Protein AF-A0A7S4T1R4-F1 (afdb_monomer_lite)

Sequence (106 aa):
ILAQAILAQGRRLCPQDSCPAMALAAVRSLARPSAGVTVARSFSSVPINKVARVWRFHVPGEAEAVKMDTIVKESKAELAQFAGYEKSVRTVCKAEWAYEVSHVFD

Structure (mmCIF, N/CA/C/O backbone):
data_AF-A0A7S4T1R4-F1
#
_entry.id   AF-A0A7S4T1R4-F1
#
loop_
_atom_site.group_PDB
_atom_site.id
_atom_site.type_symbol
_atom_site.label_atom_id
_atom_site.label_alt_id
_atom_site.label_comp_id
_atom_site.label_asym_id
_atom_site.label_entity_id
_atom_site.label_seq_id
_atom_site.pdbx_PDB_ins_code
_atom_site.Cartn_x
_atom_site.Cartn_y
_atom_site.Cartn_z
_atom_site.occupancy
_atom_site.B_iso_or_equiv
_atom_site.auth_seq_id
_atom_site.auth_comp_id
_atom_site.auth_asym_id
_atom_site.auth_atom_id
_atom_site.pdbx_PDB_model_num
ATOM 1 N N . ILE A 1 1 ? 13.619 38.401 25.585 1.00 34.44 1 ILE A N 1
ATOM 2 C CA . ILE A 1 1 ? 14.923 39.034 25.904 1.00 34.44 1 ILE A CA 1
ATOM 3 C C . ILE A 1 1 ? 15.154 38.828 27.396 1.00 34.44 1 ILE A C 1
ATOM 5 O O . ILE A 1 1 ? 14.305 39.329 28.108 1.00 34.44 1 ILE A O 1
ATOM 9 N N . LEU A 1 2 ? 16.210 38.083 27.788 1.00 37.72 2 LEU A N 1
ATOM 10 C CA . LEU A 1 2 ? 16.821 37.883 29.137 1.00 37.72 2 LEU A CA 1
ATOM 11 C C . LEU A 1 2 ? 15.881 37.633 30.357 1.00 37.72 2 LEU A C 1
ATOM 13 O O . LEU A 1 2 ? 14.802 38.190 30.442 1.00 37.72 2 LEU A O 1
ATOM 17 N N . ALA A 1 3 ? 16.195 36.822 31.375 1.00 42.25 3 ALA A N 1
ATOM 18 C CA . ALA A 1 3 ? 17.403 36.096 31.815 1.00 42.25 3 ALA A CA 1
ATOM 19 C C . ALA A 1 3 ? 16.964 34.709 32.389 1.00 42.25 3 ALA A C 1
ATOM 21 O O . ALA A 1 3 ? 15.793 34.540 32.712 1.00 42.25 3 ALA A O 1
ATOM 22 N N . GLN A 1 4 ? 17.739 33.610 32.367 1.00 46.12 4 GLN A N 1
ATOM 23 C CA . GLN A 1 4 ? 18.826 33.231 33.308 1.00 46.12 4 GLN A CA 1
ATOM 24 C C . GLN A 1 4 ? 18.550 33.574 34.791 1.00 46.12 4 GLN A C 1
ATOM 26 O O . GLN A 1 4 ? 18.116 34.680 35.075 1.00 46.12 4 GLN A O 1
ATOM 31 N N . ALA A 1 5 ? 18.857 32.754 35.805 1.00 44.72 5 ALA A N 1
ATOM 32 C CA . ALA A 1 5 ? 19.253 31.335 35.953 1.00 44.72 5 ALA A CA 1
ATOM 33 C C . ALA A 1 5 ? 19.072 30.982 37.473 1.00 44.72 5 ALA A C 1
ATOM 35 O O . ALA A 1 5 ? 18.600 31.841 38.210 1.00 44.72 5 ALA A O 1
ATOM 36 N N . ILE A 1 6 ? 19.282 29.766 38.012 1.00 44.69 6 ILE A N 1
ATOM 37 C CA . ILE A 1 6 ? 20.515 29.312 38.719 1.00 44.69 6 ILE A CA 1
ATOM 38 C C . ILE A 1 6 ? 20.145 28.128 39.655 1.00 44.69 6 ILE A C 1
ATOM 40 O O . ILE A 1 6 ? 19.178 28.263 40.388 1.00 44.69 6 ILE A O 1
ATOM 44 N N . LEU A 1 7 ? 20.958 27.048 39.648 1.00 42.56 7 LEU A N 1
ATOM 45 C CA . LEU A 1 7 ? 21.217 26.015 40.696 1.00 42.56 7 LEU A CA 1
ATOM 46 C C . LEU A 1 7 ? 20.018 25.285 41.381 1.00 42.56 7 LEU A C 1
ATOM 48 O O . LEU A 1 7 ? 18.965 25.847 41.621 1.00 42.56 7 LEU A O 1
ATOM 52 N N . ALA A 1 8 ? 20.081 24.005 41.772 1.00 42.31 8 ALA A N 1
ATOM 53 C CA . ALA A 1 8 ? 21.178 23.031 41.939 1.00 42.31 8 ALA A CA 1
ATOM 54 C C . ALA A 1 8 ? 20.647 21.590 41.611 1.00 42.31 8 ALA A C 1
ATOM 56 O O . ALA A 1 8 ? 19.613 21.482 40.965 1.00 42.31 8 ALA A O 1
ATOM 57 N N . GLN A 1 9 ? 21.215 20.419 41.960 1.00 42.97 9 GLN A N 1
ATOM 58 C CA . GLN A 1 9 ? 22.406 20.027 42.739 1.00 42.97 9 GLN A CA 1
ATOM 59 C C . GLN A 1 9 ? 22.921 18.630 42.259 1.00 42.97 9 GLN A C 1
ATOM 61 O O . GLN A 1 9 ? 23.426 18.509 41.147 1.00 42.97 9 GLN A O 1
ATOM 66 N N . GLY A 1 10 ? 22.761 17.559 43.055 1.00 37.09 10 GLY A N 1
ATOM 67 C CA . GLY A 1 10 ? 22.533 16.181 42.584 1.00 37.09 10 GLY A CA 1
ATOM 68 C C . GLY A 1 10 ? 23.728 15.262 42.294 1.00 37.09 10 GLY A C 1
ATOM 69 O O . GLY A 1 10 ? 23.514 14.069 42.079 1.00 37.09 10 GLY A O 1
ATOM 70 N N . ARG A 1 11 ? 24.981 15.736 42.306 1.00 39.78 11 ARG A N 1
ATOM 71 C CA . ARG A 1 11 ? 26.146 14.843 42.142 1.00 39.78 11 ARG A CA 1
ATOM 72 C C . ARG A 1 11 ? 26.477 14.120 43.450 1.00 39.78 11 ARG A C 1
ATOM 74 O O . ARG A 1 11 ? 26.995 14.737 44.375 1.00 39.78 11 ARG A O 1
ATOM 81 N N . ARG A 1 12 ? 26.270 12.798 43.497 1.00 40.44 12 ARG A N 1
ATOM 82 C CA . ARG A 1 12 ? 26.943 11.944 44.491 1.00 40.44 12 ARG A CA 1
ATOM 83 C C . ARG A 1 12 ? 28.420 11.837 44.112 1.00 40.44 12 ARG A C 1
ATOM 85 O O . ARG A 1 12 ? 28.743 11.387 43.016 1.00 40.44 12 ARG A O 1
ATOM 92 N N . LEU A 1 13 ? 29.295 12.261 45.015 1.00 44.03 13 LEU A N 1
ATOM 93 C CA . LEU A 1 13 ? 30.727 11.993 44.944 1.00 44.03 13 LEU A CA 1
ATOM 94 C C . LEU A 1 13 ? 30.970 10.589 45.510 1.00 44.03 13 LEU A C 1
ATOM 96 O O . LEU A 1 13 ? 30.584 10.321 46.646 1.00 44.03 13 LEU A O 1
ATOM 100 N N . CYS A 1 14 ? 31.607 9.707 44.742 1.00 42.75 14 CYS A N 1
ATOM 101 C CA . CYS A 1 14 ? 32.265 8.532 45.315 1.00 42.75 14 CYS A CA 1
ATOM 102 C C . CYS A 1 14 ? 33.688 8.927 45.757 1.00 42.75 14 CYS A C 1
ATOM 104 O O . CYS A 1 14 ? 34.291 9.780 45.096 1.00 42.75 14 CYS A O 1
ATOM 106 N N . PRO A 1 15 ? 34.229 8.354 46.850 1.00 44.66 15 PRO A N 1
ATOM 107 C CA . PRO A 1 15 ? 35.559 8.706 47.340 1.00 44.66 15 PRO A CA 1
ATOM 108 C C . PRO A 1 15 ? 36.651 8.337 46.333 1.00 44.66 15 PRO A C 1
ATOM 110 O O . PRO A 1 15 ? 36.544 7.332 45.628 1.00 44.66 15 PRO A O 1
ATOM 113 N N . GLN A 1 16 ? 37.712 9.141 46.282 1.00 52.88 16 GLN A N 1
ATOM 114 C CA . GLN A 1 16 ? 38.926 8.783 45.557 1.00 52.88 16 GLN A CA 1
ATOM 115 C C . GLN A 1 16 ? 39.807 7.910 46.446 1.00 52.88 16 GLN A C 1
ATOM 117 O O . GLN A 1 16 ? 40.456 8.434 47.345 1.00 52.88 16 GLN A O 1
ATOM 122 N N . ASP A 1 17 ? 39.892 6.620 46.129 1.00 41.62 17 ASP A N 1
ATOM 123 C CA . ASP A 1 17 ? 40.985 5.774 46.594 1.00 41.62 17 ASP A CA 1
ATOM 124 C C . ASP A 1 17 ? 41.704 5.109 45.415 1.00 41.62 17 ASP A C 1
ATOM 126 O O . ASP A 1 17 ? 41.110 4.452 44.562 1.00 41.62 17 ASP A O 1
ATOM 130 N N . SER A 1 18 ? 43.011 5.369 45.381 1.00 56.84 18 SER A N 1
ATOM 131 C CA . SER A 1 18 ? 44.091 4.689 44.654 1.00 56.84 18 SER A CA 1
ATOM 132 C C . SER A 1 18 ? 43.728 3.591 43.629 1.00 56.84 18 SER A C 1
ATOM 134 O O . SER A 1 18 ? 43.560 2.419 43.956 1.00 56.84 18 SER A O 1
ATOM 136 N N . CYS A 1 19 ? 43.784 3.925 42.331 1.00 44.75 19 CYS A N 1
ATOM 137 C CA . CYS A 1 19 ? 43.897 2.913 41.274 1.00 44.75 19 CYS A CA 1
ATOM 138 C C . CYS A 1 19 ? 44.678 3.445 40.048 1.00 44.75 19 CYS A C 1
ATOM 140 O O . CYS A 1 19 ? 44.214 4.390 39.400 1.00 44.75 19 CYS A O 1
ATOM 142 N N . PRO A 1 20 ? 45.845 2.875 39.676 1.00 54.22 20 PRO A N 1
ATOM 143 C CA . PRO A 1 20 ? 46.689 3.372 38.582 1.00 54.22 20 PRO A CA 1
ATOM 144 C C . PRO A 1 20 ? 46.189 2.933 37.187 1.00 54.22 20 PRO A C 1
ATOM 146 O O . PRO A 1 20 ? 46.948 2.452 36.350 1.00 54.22 20 PRO A O 1
ATOM 149 N N . ALA A 1 21 ? 44.896 3.114 36.905 1.00 52.44 21 ALA A N 1
ATOM 150 C CA . ALA A 1 21 ? 44.263 2.696 35.648 1.00 52.44 21 ALA A CA 1
ATOM 151 C C . ALA A 1 21 ? 44.515 3.654 34.458 1.00 52.44 21 ALA A C 1
ATOM 153 O O . ALA A 1 21 ? 44.268 3.303 33.304 1.00 52.44 21 ALA A O 1
ATOM 154 N N . MET A 1 22 ? 45.017 4.867 34.717 1.00 53.22 22 MET A N 1
ATOM 155 C CA . MET A 1 22 ? 45.126 5.945 33.718 1.00 53.22 22 MET A CA 1
ATOM 156 C C . MET A 1 22 ? 46.209 5.715 32.646 1.00 53.22 22 MET A C 1
ATOM 158 O O . MET A 1 22 ? 46.096 6.257 31.548 1.00 53.22 22 MET A O 1
ATOM 162 N N . ALA A 1 23 ? 47.228 4.887 32.907 1.00 51.69 23 ALA A N 1
ATOM 163 C CA . ALA A 1 23 ? 48.325 4.654 31.957 1.00 51.69 23 ALA A CA 1
ATOM 164 C C . ALA A 1 23 ? 47.905 3.833 30.716 1.00 51.69 23 ALA A C 1
ATOM 166 O O . ALA A 1 23 ? 48.422 4.046 29.620 1.00 51.69 23 ALA A O 1
ATOM 167 N N . LEU A 1 24 ? 46.929 2.927 30.856 1.00 53.41 24 LEU A N 1
ATOM 168 C CA . LEU A 1 24 ? 46.459 2.052 29.769 1.00 53.41 24 LEU A CA 1
ATOM 169 C C . LEU A 1 24 ? 45.410 2.704 28.850 1.00 53.41 24 LEU A C 1
ATOM 171 O O . LEU A 1 24 ? 45.153 2.201 27.754 1.00 53.41 24 LEU A O 1
ATOM 175 N N . ALA A 1 25 ? 44.833 3.842 29.249 1.00 52.66 25 ALA A N 1
ATOM 176 C CA . ALA A 1 25 ? 43.887 4.588 28.419 1.00 52.66 25 ALA A CA 1
ATOM 177 C C . ALA A 1 25 ? 44.566 5.269 27.213 1.00 52.66 25 ALA A C 1
ATOM 179 O O . ALA A 1 25 ? 43.973 5.346 26.135 1.00 52.66 25 ALA A O 1
ATOM 180 N N . ALA A 1 26 ? 45.822 5.707 27.363 1.00 52.06 26 ALA A N 1
ATOM 181 C CA . ALA A 1 26 ? 46.558 6.434 26.326 1.00 52.06 26 ALA A CA 1
ATOM 182 C C . ALA A 1 26 ? 46.847 5.585 25.071 1.00 52.06 26 ALA A C 1
ATOM 184 O O . ALA A 1 26 ? 46.767 6.086 23.950 1.00 52.06 26 ALA A O 1
ATOM 185 N N . VAL A 1 27 ? 47.114 4.284 25.237 1.00 53.25 27 VAL A N 1
ATOM 186 C CA . VAL A 1 27 ? 47.501 3.387 24.129 1.00 53.25 27 VAL A CA 1
ATOM 187 C C . VAL A 1 27 ? 46.336 3.122 23.164 1.00 53.25 27 VAL A C 1
ATOM 189 O O . VAL A 1 27 ? 46.542 3.004 21.958 1.00 53.25 27 VAL A O 1
ATOM 192 N N . ARG A 1 28 ? 45.087 3.112 23.656 1.00 54.00 28 ARG A N 1
ATOM 193 C CA . ARG A 1 28 ? 43.890 2.914 22.813 1.00 54.00 28 ARG A CA 1
ATOM 194 C C . ARG A 1 28 ? 43.603 4.088 21.868 1.00 54.00 28 ARG A C 1
ATOM 196 O O . ARG A 1 28 ? 42.913 3.897 20.872 1.00 54.00 28 ARG A O 1
ATOM 203 N N . SER A 1 29 ? 44.144 5.275 22.151 1.00 52.81 29 SER A N 1
ATOM 204 C CA . SER A 1 29 ? 43.988 6.468 21.306 1.00 52.81 29 SER A CA 1
ATOM 205 C C . SER A 1 29 ? 44.700 6.327 19.952 1.00 52.81 29 SER A C 1
ATOM 207 O O . SER A 1 29 ? 44.185 6.759 18.922 1.00 52.81 29 SER A O 1
ATOM 209 N N . LEU A 1 30 ? 45.859 5.658 19.939 1.00 55.03 30 LEU A N 1
ATOM 210 C CA . LEU A 1 30 ? 46.732 5.535 18.763 1.00 55.03 30 LEU A CA 1
ATOM 211 C C . LEU A 1 30 ? 46.256 4.489 17.741 1.00 55.03 30 LEU A C 1
ATOM 213 O O . LEU A 1 30 ? 46.728 4.479 16.610 1.00 55.03 30 LEU A O 1
ATOM 217 N N . ALA A 1 31 ? 45.301 3.634 18.118 1.00 53.59 31 ALA A N 1
ATOM 218 C CA . ALA A 1 31 ? 44.687 2.642 17.235 1.00 53.59 31 ALA A CA 1
ATOM 219 C C . ALA A 1 31 ? 43.400 3.147 16.554 1.00 53.59 31 ALA A C 1
ATOM 221 O O . ALA A 1 31 ? 42.676 2.361 15.941 1.00 53.59 31 ALA A O 1
ATOM 222 N N . ARG A 1 32 ? 43.082 4.447 16.650 1.00 57.38 32 ARG A N 1
ATOM 223 C CA . ARG A 1 32 ? 42.008 5.048 15.854 1.00 57.38 32 ARG A CA 1
ATOM 224 C C . ARG A 1 32 ? 42.558 5.305 14.444 1.00 57.38 32 ARG A C 1
ATOM 226 O O . ARG A 1 32 ? 43.398 6.195 14.316 1.00 57.38 32 ARG A O 1
ATOM 233 N N . PRO A 1 33 ? 42.131 4.563 13.399 1.00 58.75 33 PRO A N 1
ATOM 234 C CA . PRO A 1 33 ? 42.612 4.811 12.046 1.00 58.75 33 PRO A CA 1
ATOM 235 C C . PRO A 1 33 ? 42.345 6.270 11.678 1.00 58.75 33 PRO A C 1
ATOM 237 O O . PRO A 1 33 ? 41.254 6.801 11.911 1.00 58.75 33 PRO A O 1
ATOM 240 N N . SER A 1 34 ? 43.385 6.920 11.166 1.00 56.03 34 SER A N 1
ATOM 241 C CA . SER A 1 34 ? 43.382 8.333 10.818 1.00 56.03 34 SER A CA 1
ATOM 242 C C . SER A 1 34 ? 42.301 8.652 9.786 1.00 56.03 34 SER A C 1
ATOM 244 O O . SER A 1 34 ? 41.954 7.836 8.926 1.00 56.03 34 SER A O 1
ATOM 246 N N . ALA A 1 35 ? 41.773 9.876 9.860 1.00 59.91 35 ALA A N 1
ATOM 247 C CA . ALA A 1 35 ? 40.930 10.421 8.806 1.00 59.91 35 ALA A CA 1
ATOM 248 C C . ALA A 1 35 ? 41.698 10.353 7.474 1.00 59.91 35 ALA A C 1
ATOM 250 O O . ALA A 1 35 ? 42.763 10.954 7.345 1.00 59.91 35 ALA A O 1
ATOM 251 N N . GLY A 1 36 ? 41.187 9.579 6.514 1.00 59.19 36 GLY A N 1
ATOM 252 C CA . GLY A 1 36 ? 41.880 9.323 5.248 1.00 59.19 36 GLY A CA 1
ATOM 253 C C . GLY A 1 36 ? 41.428 8.054 4.528 1.00 59.19 36 GLY A C 1
ATOM 254 O O . GLY A 1 36 ? 41.417 8.030 3.302 1.00 59.19 36 GLY A O 1
ATOM 255 N N . VAL A 1 37 ? 40.964 7.024 5.249 1.00 58.38 37 VAL A N 1
ATOM 256 C CA . VAL A 1 37 ? 40.354 5.844 4.605 1.00 58.38 37 VAL A CA 1
ATOM 257 C C . VAL A 1 37 ? 38.896 6.135 4.240 1.00 58.38 37 VAL A C 1
ATOM 259 O O . VAL A 1 37 ? 37.954 5.626 4.849 1.00 58.38 37 VAL A O 1
ATOM 262 N N . THR A 1 38 ? 38.694 6.947 3.202 1.00 63.00 38 THR A N 1
ATOM 263 C CA . THR A 1 38 ? 37.454 6.904 2.423 1.00 63.00 38 THR A CA 1
ATOM 264 C C . THR A 1 38 ? 37.400 5.563 1.702 1.00 63.00 38 THR A C 1
ATOM 266 O O . THR A 1 38 ? 37.850 5.446 0.562 1.00 63.00 38 THR A O 1
ATOM 269 N N . VAL A 1 39 ? 36.854 4.541 2.369 1.00 64.56 39 VAL A N 1
ATOM 270 C CA . VAL A 1 39 ? 36.417 3.314 1.696 1.00 64.56 39 VAL A CA 1
ATOM 271 C C . VAL A 1 39 ? 35.359 3.738 0.685 1.00 64.56 39 VAL A C 1
ATOM 273 O O . VAL A 1 39 ? 34.207 3.995 1.047 1.00 64.56 39 VAL A O 1
ATOM 276 N N . ALA A 1 40 ? 35.768 3.870 -0.576 1.00 66.25 40 ALA A N 1
ATOM 277 C CA . ALA A 1 40 ? 34.857 4.106 -1.676 1.00 66.25 40 ALA A CA 1
ATOM 278 C C . ALA A 1 40 ? 33.878 2.932 -1.696 1.00 66.25 40 ALA A C 1
ATOM 280 O O . ALA A 1 40 ? 34.260 1.800 -1.995 1.00 66.25 40 ALA A O 1
ATOM 281 N N . ARG A 1 41 ? 32.623 3.187 -1.310 1.00 67.75 41 ARG A N 1
ATOM 282 C CA . ARG A 1 41 ? 31.575 2.174 -1.415 1.00 67.75 41 ARG A CA 1
ATOM 283 C C . ARG A 1 41 ? 31.458 1.839 -2.893 1.00 67.75 41 ARG A C 1
ATOM 285 O O . ARG A 1 41 ? 31.155 2.725 -3.690 1.00 67.75 41 ARG A O 1
ATOM 292 N N . SER A 1 42 ? 31.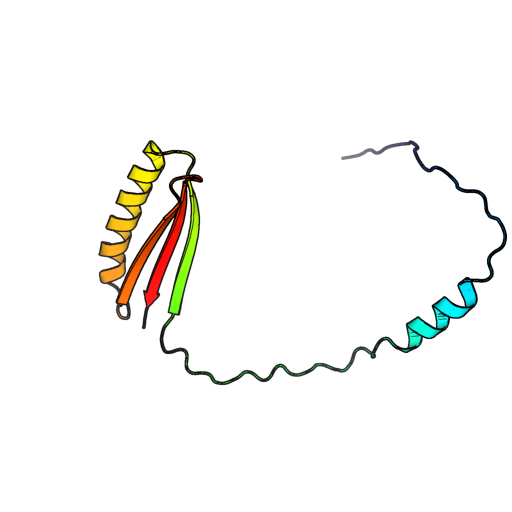719 0.588 -3.252 1.00 68.19 42 SER A N 1
ATOM 293 C CA . SER A 1 42 ? 31.467 0.105 -4.600 1.00 68.19 42 SER A CA 1
ATOM 294 C C . SER A 1 42 ? 29.975 0.261 -4.880 1.00 68.19 42 SER A C 1
ATOM 296 O O . SER A 1 42 ? 29.144 -0.449 -4.316 1.00 68.19 42 SER A O 1
ATOM 298 N N . PHE A 1 43 ? 29.628 1.226 -5.731 1.00 67.50 43 PHE A N 1
ATOM 299 C CA . PHE A 1 43 ? 28.289 1.319 -6.291 1.00 67.50 43 PHE A CA 1
ATOM 300 C 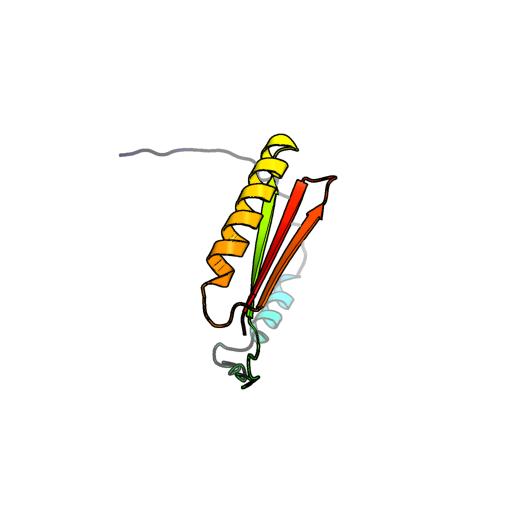C . PHE A 1 43 ? 28.113 0.123 -7.222 1.00 67.50 43 PHE A C 1
ATOM 302 O O . PHE A 1 43 ? 28.559 0.136 -8.368 1.00 67.50 43 PHE A O 1
ATOM 309 N N . SER A 1 44 ? 27.520 -0.946 -6.697 1.00 70.94 44 SER A N 1
ATOM 310 C CA . SER A 1 44 ? 27.142 -2.098 -7.497 1.00 70.94 44 SER A CA 1
ATOM 311 C C . SER A 1 44 ? 26.074 -1.661 -8.498 1.00 70.94 44 SER A C 1
ATOM 313 O O . SER A 1 44 ? 25.013 -1.164 -8.12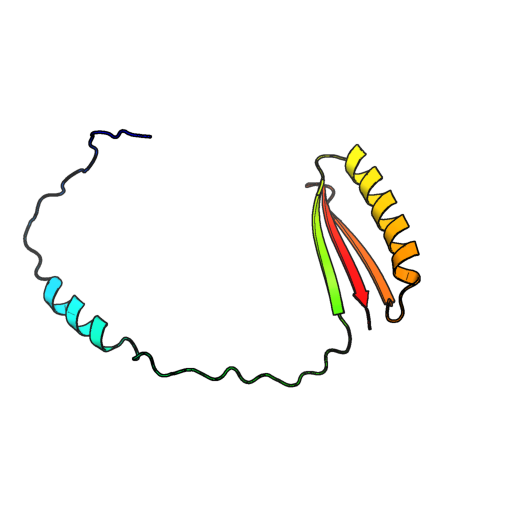4 1.00 70.94 44 SER A O 1
ATOM 315 N N . SER A 1 45 ? 26.351 -1.846 -9.788 1.00 78.25 45 SER A N 1
ATOM 316 C CA . SER A 1 45 ? 25.439 -1.519 -10.888 1.00 78.25 45 SER A CA 1
ATOM 317 C C . SER A 1 45 ? 24.324 -2.565 -11.023 1.00 78.25 45 SER A C 1
ATOM 319 O O . SER A 1 45 ? 24.105 -3.115 -12.102 1.00 78.25 45 SER A O 1
ATOM 321 N N . VAL A 1 46 ? 23.671 -2.915 -9.911 1.00 79.25 46 VAL A N 1
ATOM 322 C CA . VAL A 1 46 ? 22.564 -3.876 -9.902 1.00 79.25 46 VAL A CA 1
ATOM 323 C C . VAL A 1 46 ? 21.385 -3.234 -10.637 1.00 79.25 46 VAL A C 1
ATOM 325 O O . VA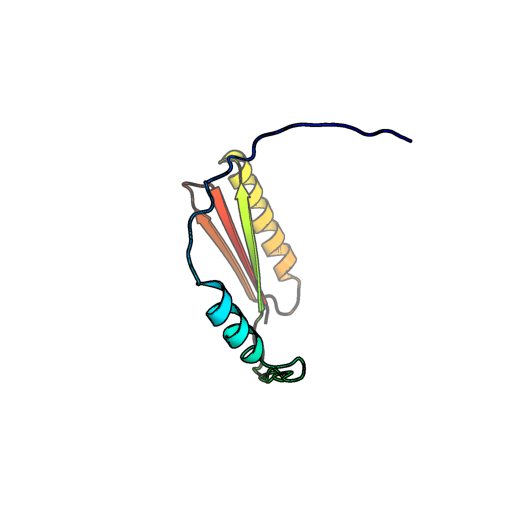L A 1 46 ? 20.940 -2.166 -10.211 1.00 79.25 46 VAL A O 1
ATOM 328 N N . PRO A 1 47 ? 20.873 -3.838 -11.724 1.00 83.75 47 PRO A N 1
ATOM 329 C CA . PRO A 1 47 ? 19.723 -3.293 -12.427 1.00 83.75 47 PRO A CA 1
ATOM 330 C C . PRO A 1 47 ? 18.494 -3.344 -11.513 1.00 83.75 47 PRO A C 1
ATOM 332 O O . PRO A 1 47 ? 18.106 -4.404 -11.016 1.00 83.75 47 PRO A O 1
ATOM 335 N N . ILE A 1 48 ? 17.896 -2.179 -11.269 1.00 85.25 48 ILE A N 1
ATOM 336 C CA . ILE A 1 48 ? 16.648 -2.056 -10.517 1.00 85.25 48 ILE A CA 1
ATOM 337 C C . ILE A 1 48 ? 15.516 -2.303 -11.509 1.00 85.25 48 ILE A C 1
ATOM 339 O O . ILE A 1 48 ? 15.131 -1.401 -12.241 1.00 85.25 48 ILE A O 1
ATOM 343 N N . ASN A 1 49 ? 15.025 -3.541 -11.550 1.00 89.31 49 ASN A N 1
ATOM 344 C CA . ASN A 1 49 ? 13.969 -3.941 -12.485 1.00 89.31 49 ASN A CA 1
ATOM 345 C C . ASN A 1 49 ? 12.557 -3.578 -12.004 1.00 89.31 49 ASN A C 1
ATOM 347 O O . ASN A 1 49 ? 11.641 -3.616 -12.808 1.00 89.31 49 ASN A O 1
ATOM 351 N N . LYS A 1 50 ? 12.371 -3.363 -10.691 1.00 92.44 50 LYS A N 1
ATOM 352 C CA . LYS A 1 50 ? 11.088 -3.032 -10.052 1.00 92.44 50 LYS A CA 1
ATOM 353 C C . LYS A 1 50 ? 11.322 -2.237 -8.770 1.00 92.44 50 LYS A C 1
ATOM 355 O O . LYS A 1 50 ? 12.281 -2.505 -8.040 1.00 92.44 50 LYS A O 1
ATOM 360 N N . VAL A 1 51 ? 10.412 -1.322 -8.443 1.00 92.62 51 VAL A N 1
ATOM 361 C CA . VAL A 1 51 ? 10.438 -0.502 -7.221 1.00 92.62 51 VAL A CA 1
ATOM 362 C C . VAL A 1 51 ? 9.138 -0.673 -6.438 1.00 92.62 51 VAL A C 1
ATOM 364 O O . VAL A 1 51 ? 8.050 -0.421 -6.946 1.00 92.62 51 VAL A O 1
ATOM 367 N N . ALA A 1 52 ? 9.243 -1.056 -5.164 1.00 94.88 52 ALA A N 1
ATOM 368 C CA . ALA A 1 52 ? 8.108 -1.109 -4.245 1.00 94.88 52 ALA A CA 1
ATOM 369 C C . ALA A 1 52 ? 8.121 0.102 -3.301 1.00 94.88 52 ALA A C 1
ATOM 371 O O . ALA A 1 52 ? 9.036 0.255 -2.488 1.00 94.88 52 ALA A O 1
ATOM 372 N N . ARG A 1 53 ? 7.089 0.950 -3.365 1.00 94.12 53 ARG A N 1
ATOM 373 C CA . ARG A 1 53 ? 6.876 2.035 -2.398 1.00 94.12 53 ARG A CA 1
ATOM 374 C C . ARG A 1 53 ? 5.986 1.5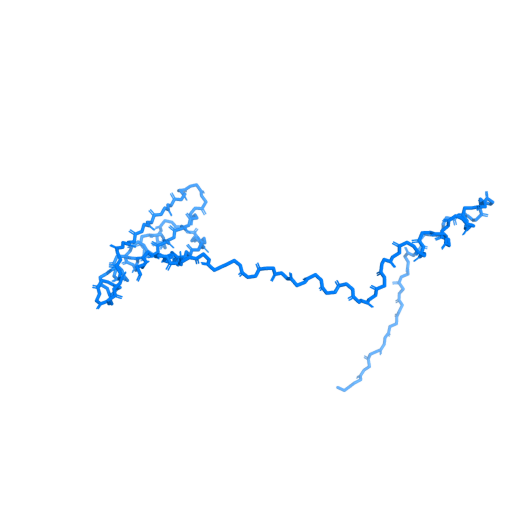33 -1.269 1.00 94.12 53 ARG A C 1
ATOM 376 O O . ARG A 1 53 ? 4.815 1.236 -1.497 1.00 94.12 53 ARG A O 1
ATOM 383 N N . VAL A 1 54 ? 6.556 1.433 -0.070 1.00 95.19 54 VAL A N 1
ATOM 384 C CA . VAL A 1 54 ? 5.905 0.859 1.115 1.00 95.19 54 VAL A CA 1
ATOM 385 C C . VAL A 1 54 ? 5.557 1.956 2.117 1.00 95.19 54 VAL A C 1
ATOM 387 O O . VAL A 1 54 ? 6.417 2.739 2.519 1.00 95.19 54 VAL A O 1
ATOM 390 N N . TRP A 1 55 ? 4.301 1.980 2.547 1.00 94.94 55 TRP A N 1
ATOM 391 C CA . TRP A 1 55 ? 3.768 2.856 3.581 1.00 94.94 55 TRP A CA 1
ATOM 392 C C . TRP A 1 55 ? 3.385 2.017 4.796 1.00 94.94 55 TRP A C 1
ATOM 394 O O . TRP A 1 55 ? 2.661 1.031 4.658 1.00 94.94 55 TRP A O 1
ATOM 404 N N . ARG A 1 56 ? 3.856 2.411 5.981 1.00 95.56 56 ARG A N 1
ATOM 405 C CA . ARG A 1 56 ? 3.541 1.755 7.256 1.00 95.56 56 ARG A CA 1
ATOM 406 C C . ARG A 1 56 ? 2.993 2.787 8.227 1.00 95.56 56 ARG A C 1
ATOM 408 O O . ARG A 1 56 ? 3.655 3.790 8.483 1.00 95.56 56 ARG A O 1
ATOM 415 N N . PHE A 1 57 ? 1.791 2.557 8.738 1.00 94.38 57 PHE A N 1
ATOM 416 C CA . PHE A 1 57 ? 1.104 3.472 9.647 1.00 94.38 57 PHE A CA 1
ATOM 417 C C . PHE A 1 57 ? 0.146 2.708 10.564 1.00 94.38 57 PHE A C 1
ATOM 419 O O . PHE A 1 57 ? -0.242 1.580 10.271 1.00 94.38 57 PHE A O 1
ATOM 426 N N . HIS A 1 58 ? -0.225 3.329 11.680 1.00 95.44 58 HIS A N 1
ATOM 427 C CA . HIS A 1 58 ? -1.207 2.791 12.619 1.00 95.44 58 HIS A CA 1
ATOM 428 C C . HIS A 1 58 ? -2.482 3.624 12.551 1.00 95.44 58 HIS A C 1
ATOM 430 O O . HIS A 1 58 ? -2.437 4.825 12.277 1.00 95.44 58 HIS A O 1
ATOM 436 N N . VAL A 1 59 ? -3.611 2.974 12.800 1.00 94.81 59 VAL A N 1
ATOM 437 C CA . VAL A 1 59 ? -4.949 3.563 12.734 1.00 94.81 59 VAL A CA 1
ATOM 438 C C . VAL A 1 59 ? -5.601 3.402 14.115 1.00 94.81 59 VAL A C 1
ATOM 440 O O . VAL A 1 59 ? -5.441 2.346 14.718 1.00 94.81 59 VAL A O 1
ATOM 443 N N . PRO A 1 60 ? -6.301 4.405 14.679 1.00 91.69 60 PRO A N 1
ATOM 444 C CA . PRO A 1 60 ? -6.734 4.346 16.081 1.00 91.69 60 PRO A CA 1
ATOM 445 C C . PRO A 1 60 ? -7.854 3.329 16.366 1.00 91.69 60 PRO A C 1
ATOM 447 O O . PRO A 1 60 ? -8.058 2.974 17.524 1.00 91.69 60 PRO A O 1
ATOM 450 N N . GLY A 1 61 ? -8.584 2.859 15.348 1.00 92.31 61 GLY A N 1
ATOM 451 C CA . GLY A 1 61 ? -9.678 1.907 15.529 1.00 92.31 61 GLY A CA 1
ATOM 452 C C . GLY A 1 61 ? -10.338 1.444 14.229 1.00 92.31 61 GLY A C 1
ATOM 453 O O . GLY A 1 61 ? -9.955 1.840 13.128 1.00 92.31 61 GLY A O 1
ATOM 454 N N . GLU A 1 62 ? -11.359 0.594 14.371 1.00 91.00 62 GLU A N 1
ATOM 455 C CA . GLU A 1 62 ? -12.046 -0.085 13.260 1.00 91.00 62 GLU A CA 1
ATOM 456 C C . GLU A 1 62 ? -12.787 0.887 12.321 1.00 91.00 62 GLU A C 1
ATOM 458 O O . GLU A 1 62 ? -12.771 0.706 11.105 1.00 91.00 62 GLU A O 1
ATOM 463 N N . ALA A 1 63 ? -13.381 1.961 12.854 1.00 93.44 63 ALA A N 1
ATOM 464 C CA . ALA A 1 63 ? -14.096 2.955 12.050 1.00 93.44 63 ALA A CA 1
ATOM 465 C C . ALA A 1 63 ? -13.156 3.728 11.105 1.00 93.44 63 ALA A C 1
ATOM 467 O O . ALA A 1 63 ? -13.513 4.028 9.964 1.00 93.44 63 ALA A O 1
ATOM 468 N N . GLU A 1 64 ? -11.940 4.033 11.555 1.00 93.69 64 GLU A N 1
ATOM 469 C CA . GLU A 1 64 ? -10.894 4.662 10.750 1.00 93.69 64 GLU A CA 1
ATOM 470 C C . GLU A 1 64 ? -10.228 3.648 9.814 1.00 93.69 64 GLU A C 1
ATOM 472 O O . GLU A 1 64 ? -9.881 4.003 8.688 1.00 93.69 64 GLU A O 1
ATOM 477 N N . ALA A 1 65 ? -10.117 2.380 10.226 1.00 92.19 65 ALA A N 1
ATOM 478 C CA . ALA A 1 65 ? -9.601 1.298 9.390 1.00 92.19 65 ALA A CA 1
ATOM 479 C C . ALA A 1 65 ? -10.471 1.099 8.136 1.00 92.19 65 ALA A C 1
ATOM 481 O O . ALA A 1 65 ? -9.949 1.046 7.024 1.00 92.19 65 ALA A O 1
ATOM 482 N N . VAL A 1 66 ? -11.803 1.122 8.282 1.00 94.12 66 VAL A N 1
ATOM 483 C CA . VAL A 1 66 ? -12.744 1.078 7.145 1.00 94.12 66 VAL A CA 1
ATOM 484 C C . VAL A 1 66 ? -12.567 2.280 6.204 1.00 94.12 66 VAL A C 1
ATOM 486 O O . VAL A 1 66 ? -12.578 2.106 4.986 1.00 94.12 66 VAL A O 1
ATOM 489 N N . LYS A 1 67 ? -12.342 3.492 6.735 1.00 94.50 67 LYS A N 1
ATOM 490 C CA . LYS A 1 67 ? -12.063 4.688 5.911 1.00 94.50 67 LYS A CA 1
ATOM 491 C C . LYS A 1 67 ? -10.749 4.533 5.134 1.00 94.50 67 LYS A C 1
ATOM 493 O O . LYS A 1 67 ? -10.713 4.819 3.939 1.00 94.50 67 LYS A O 1
ATOM 498 N N . MET A 1 68 ? -9.693 4.032 5.780 1.00 94.25 68 MET A N 1
ATOM 499 C CA . MET A 1 68 ? -8.410 3.763 5.120 1.00 94.25 68 MET A CA 1
ATOM 500 C C . MET A 1 68 ? -8.512 2.669 4.055 1.00 94.25 68 MET A C 1
ATOM 502 O O . MET A 1 68 ? -7.871 2.772 3.011 1.00 94.25 68 MET A O 1
ATOM 506 N N . ASP A 1 69 ? -9.346 1.655 4.270 1.00 93.12 69 ASP A N 1
ATOM 507 C CA . ASP A 1 69 ? -9.619 0.610 3.285 1.00 93.12 69 ASP A CA 1
ATOM 508 C C . ASP A 1 69 ? -10.260 1.164 2.000 1.00 93.12 69 ASP A C 1
ATOM 510 O O . ASP A 1 69 ? -9.887 0.732 0.904 1.00 93.12 69 ASP A O 1
ATOM 514 N N . THR A 1 70 ? -11.161 2.146 2.124 1.00 95.44 70 THR A N 1
ATOM 515 C CA . THR A 1 70 ? -11.733 2.895 0.990 1.00 95.44 70 THR A CA 1
ATOM 516 C C . THR A 1 70 ? -10.669 3.730 0.281 1.00 95.44 70 THR A C 1
ATOM 518 O O . THR A 1 70 ? -10.501 3.579 -0.927 1.00 95.44 70 THR A O 1
ATOM 521 N N . ILE A 1 71 ? -9.877 4.515 1.022 1.00 94.12 71 ILE A N 1
ATOM 522 C CA . ILE A 1 71 ? -8.802 5.351 0.454 1.00 94.12 71 ILE A CA 1
ATOM 523 C C . ILE A 1 71 ? -7.800 4.492 -0.334 1.00 94.12 71 ILE A C 1
ATOM 525 O O . ILE A 1 71 ? -7.487 4.795 -1.480 1.00 94.12 71 ILE A O 1
ATOM 529 N N . VAL A 1 72 ? -7.345 3.360 0.218 1.00 94.00 72 VAL A N 1
ATOM 530 C CA . VAL A 1 72 ? -6.410 2.453 -0.478 1.00 94.00 72 VAL A CA 1
ATOM 531 C C . VAL A 1 72 ? -7.029 1.848 -1.748 1.00 94.00 72 VAL A C 1
ATOM 533 O O . VAL A 1 72 ? -6.313 1.576 -2.716 1.00 94.00 72 VAL A O 1
ATOM 536 N N . LYS A 1 73 ? -8.352 1.646 -1.782 1.00 94.56 73 LYS A N 1
ATOM 537 C CA . LYS A 1 73 ? -9.074 1.167 -2.970 1.00 94.56 73 LYS A CA 1
ATOM 538 C C . LYS A 1 73 ? -9.176 2.247 -4.054 1.00 94.56 73 LYS A C 1
ATOM 540 O O . LYS A 1 73 ? -9.018 1.917 -5.228 1.00 94.56 73 LYS A O 1
ATOM 545 N N . GLU A 1 74 ? -9.398 3.500 -3.670 1.00 95.25 74 GLU A N 1
ATOM 546 C CA . GLU A 1 74 ? -9.419 4.661 -4.572 1.00 95.25 74 GLU A CA 1
ATOM 547 C C . GLU A 1 74 ? -8.019 4.937 -5.135 1.00 95.25 74 GLU A C 1
ATOM 549 O O . GLU A 1 74 ? -7.833 4.903 -6.352 1.00 95.25 74 GLU A O 1
ATOM 554 N N . SER A 1 75 ? -6.998 5.028 -4.275 1.00 92.56 75 SER A N 1
ATOM 555 C CA . SER A 1 75 ? -5.601 5.183 -4.701 1.00 92.56 75 SER A CA 1
ATOM 556 C C . SER A 1 75 ? -5.134 4.046 -5.614 1.00 92.56 75 SER A C 1
ATOM 558 O O . SER A 1 75 ? -4.347 4.280 -6.523 1.00 92.56 75 SER A O 1
ATOM 560 N N . LYS A 1 76 ? -5.627 2.808 -5.448 1.00 93.44 76 LYS A N 1
ATOM 561 C CA . LYS A 1 76 ? -5.339 1.713 -6.394 1.00 93.44 76 LYS A CA 1
ATOM 562 C C . LYS A 1 76 ? -5.872 2.004 -7.807 1.00 93.44 76 LYS A C 1
ATOM 564 O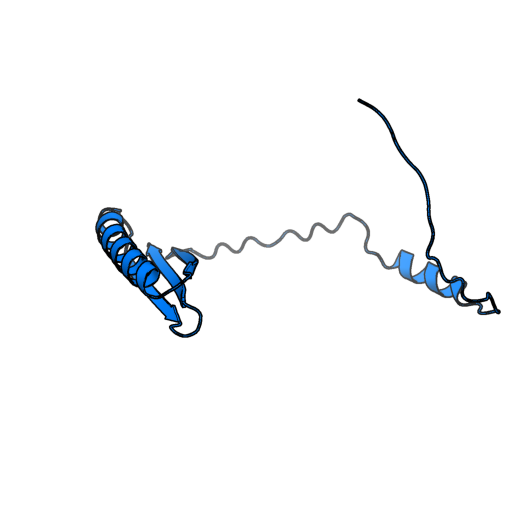 O . LYS A 1 76 ? -5.228 1.602 -8.774 1.00 93.44 76 LYS A O 1
ATOM 569 N N . ALA A 1 77 ? -7.037 2.641 -7.930 1.00 94.38 77 ALA A N 1
ATOM 570 C CA . ALA A 1 77 ? -7.643 2.976 -9.219 1.00 94.38 77 ALA A CA 1
ATOM 571 C C . ALA A 1 77 ? -6.946 4.170 -9.893 1.00 94.38 77 ALA A C 1
ATOM 573 O O . ALA A 1 77 ? -6.769 4.163 -11.109 1.00 94.38 77 ALA A O 1
ATOM 574 N N . GLU A 1 78 ? -6.499 5.152 -9.109 1.00 94.00 78 GLU A N 1
ATOM 575 C CA . GLU A 1 78 ? -5.665 6.264 -9.586 1.00 94.00 78 GLU A CA 1
ATOM 576 C C . GLU A 1 78 ? -4.280 5.774 -10.024 1.00 94.00 78 GLU A C 1
ATOM 578 O O . GLU A 1 78 ? -3.827 6.077 -11.126 1.00 94.00 78 GLU A O 1
ATOM 583 N N . LEU A 1 79 ? -3.618 4.955 -9.199 1.00 93.00 79 LEU A N 1
ATOM 584 C CA . LEU A 1 79 ? -2.266 4.472 -9.481 1.00 93.00 79 LEU A CA 1
ATOM 585 C C . LEU A 1 79 ? -2.197 3.570 -10.720 1.00 93.00 79 LEU A C 1
ATOM 587 O O . LEU A 1 79 ? -1.179 3.566 -11.407 1.00 93.00 79 LEU A O 1
ATOM 591 N N . ALA A 1 80 ? -3.292 2.879 -11.050 1.00 92.75 80 ALA A N 1
ATOM 592 C CA . ALA A 1 80 ? -3.422 2.088 -12.274 1.00 92.75 80 ALA A CA 1
ATOM 593 C C . ALA A 1 80 ? -3.401 2.915 -13.576 1.00 92.75 80 ALA A C 1
ATOM 595 O O . ALA A 1 80 ? -3.328 2.330 -14.654 1.00 92.75 80 ALA A O 1
ATOM 596 N N . GLN A 1 81 ? -3.459 4.249 -13.497 1.00 94.62 81 GLN A N 1
ATOM 597 C CA . GLN A 1 81 ? -3.348 5.140 -14.658 1.00 94.62 81 GLN A CA 1
ATOM 598 C C . GLN A 1 81 ? -1.889 5.458 -15.028 1.00 94.62 81 GLN A C 1
ATOM 600 O O . GLN A 1 81 ? -1.631 5.912 -16.142 1.00 94.62 81 GLN A O 1
ATOM 605 N N . PHE A 1 82 ? -0.927 5.230 -14.124 1.00 92.12 82 PHE A N 1
ATOM 606 C CA . PHE A 1 82 ? 0.485 5.495 -14.399 1.00 92.12 82 PHE A CA 1
ATOM 607 C C . PHE A 1 82 ? 1.153 4.315 -15.111 1.00 92.12 82 PHE A C 1
ATOM 609 O O . PHE A 1 82 ? 1.015 3.157 -14.713 1.00 92.12 82 PHE A O 1
ATOM 616 N N . ALA A 1 83 ? 1.942 4.624 -16.142 1.00 91.50 83 ALA A N 1
ATOM 617 C CA . ALA A 1 83 ? 2.805 3.644 -16.790 1.00 91.50 83 ALA A CA 1
ATOM 618 C C . ALA A 1 83 ? 3.791 3.033 -15.775 1.00 91.50 83 ALA A C 1
ATOM 620 O O . ALA A 1 83 ? 4.312 3.735 -14.909 1.00 91.50 83 ALA A O 1
ATOM 621 N N . GLY A 1 84 ? 4.021 1.723 -15.882 1.00 92.06 84 GLY A N 1
ATOM 622 C CA . GLY A 1 84 ? 4.871 0.962 -14.962 1.00 92.06 84 GLY A CA 1
ATOM 623 C C . GLY A 1 84 ? 4.168 0.460 -13.695 1.00 92.06 84 GLY A C 1
ATOM 624 O O . GLY A 1 84 ? 4.734 -0.369 -12.997 1.00 92.06 84 GLY A O 1
ATOM 625 N N . TYR A 1 85 ? 2.937 0.871 -13.368 1.00 94.94 85 TYR A N 1
ATOM 626 C CA . TYR A 1 85 ? 2.245 0.314 -12.197 1.00 94.94 85 TYR A CA 1
ATOM 627 C C . TYR A 1 85 ? 1.846 -1.163 -12.403 1.00 94.94 85 TYR A C 1
ATOM 629 O O . TYR A 1 85 ? 1.091 -1.494 -13.316 1.00 94.94 85 TYR A O 1
ATOM 637 N N . GLU A 1 86 ? 2.308 -2.052 -11.514 1.00 94.38 86 GLU A N 1
ATOM 638 C CA . GLU A 1 86 ? 2.022 -3.495 -11.569 1.00 94.38 86 GLU A CA 1
ATOM 639 C C . GLU A 1 86 ? 0.896 -3.894 -10.602 1.00 94.38 86 GLU A C 1
ATOM 641 O O . GLU A 1 86 ? -0.090 -4.522 -10.993 1.00 94.38 86 GLU A O 1
ATOM 646 N N . LYS A 1 87 ? 1.046 -3.582 -9.306 1.00 94.00 87 LYS A N 1
ATOM 647 C CA . LYS A 1 87 ? 0.110 -4.034 -8.261 1.00 94.00 87 LYS A CA 1
ATOM 648 C C . LYS A 1 87 ? 0.199 -3.228 -6.971 1.00 94.00 87 LYS A C 1
ATOM 650 O O . LYS A 1 87 ? 1.230 -2.650 -6.643 1.00 94.00 87 LYS A O 1
ATOM 655 N N . SER A 1 88 ? -0.874 -3.295 -6.186 1.00 94.88 88 SER A N 1
ATOM 656 C CA . SER A 1 88 ? -0.912 -2.843 -4.793 1.00 94.88 88 SER A CA 1
ATOM 657 C C . SER A 1 88 ? -1.229 -4.021 -3.879 1.00 94.88 88 SER A C 1
ATOM 659 O O . SER A 1 88 ? -2.205 -4.734 -4.125 1.00 94.88 88 SER A O 1
ATOM 661 N N . VAL A 1 89 ? -0.440 -4.205 -2.822 1.00 94.62 89 VAL A N 1
ATOM 662 C CA . VAL A 1 89 ? -0.666 -5.200 -1.763 1.00 94.62 89 VAL A CA 1
ATOM 663 C C . VAL A 1 89 ? -0.909 -4.464 -0.450 1.00 94.62 89 VAL A C 1
ATOM 665 O O . VAL A 1 89 ? -0.145 -3.571 -0.084 1.00 94.62 89 VAL A O 1
ATOM 668 N N . ARG A 1 90 ? -1.977 -4.846 0.255 1.00 94.31 90 ARG A N 1
ATOM 669 C CA . ARG A 1 90 ? -2.363 -4.301 1.559 1.00 94.31 90 ARG A CA 1
ATOM 670 C C . ARG A 1 90 ? -2.357 -5.420 2.594 1.00 94.31 90 ARG A C 1
ATOM 672 O O . ARG A 1 90 ? -3.082 -6.400 2.433 1.00 94.31 90 ARG A O 1
ATOM 679 N N . THR A 1 91 ? -1.608 -5.219 3.667 1.00 94.69 91 THR A N 1
ATOM 680 C CA . THR A 1 91 ? -1.534 -6.098 4.837 1.00 94.69 91 THR A CA 1
ATOM 681 C C . THR A 1 91 ? -2.035 -5.323 6.053 1.00 94.69 91 THR A C 1
ATOM 683 O O . THR A 1 91 ? -1.705 -4.148 6.210 1.00 94.69 91 THR A O 1
ATOM 686 N N . VAL A 1 92 ? -2.845 -5.957 6.905 1.00 94.06 92 VAL A N 1
ATOM 687 C CA . VAL A 1 92 ? -3.419 -5.325 8.105 1.00 94.06 92 VAL A CA 1
ATOM 688 C C . VAL A 1 92 ? -3.306 -6.276 9.293 1.00 94.06 92 VAL A C 1
ATOM 690 O O . VAL A 1 92 ? -3.784 -7.408 9.227 1.00 94.06 92 VAL A O 1
ATOM 693 N N . CYS A 1 93 ? -2.718 -5.812 10.395 1.00 94.38 93 CYS A N 1
ATOM 694 C CA . CYS A 1 93 ? -2.773 -6.501 11.682 1.00 94.38 93 CYS A CA 1
ATOM 695 C C . CYS A 1 93 ? -3.999 -6.014 12.468 1.00 94.38 93 CYS A C 1
ATOM 697 O O . CYS A 1 93 ? -4.029 -4.864 12.905 1.00 94.38 93 CYS A O 1
ATOM 699 N N . LYS A 1 94 ? -5.006 -6.875 12.680 1.00 90.50 94 LYS A N 1
ATOM 700 C CA . LYS A 1 94 ? -6.241 -6.494 13.399 1.00 90.50 94 LYS A CA 1
ATOM 701 C C . LYS A 1 94 ? -6.022 -6.206 14.896 1.00 90.50 94 LYS A C 1
ATOM 703 O O . LYS A 1 94 ? -6.811 -5.477 15.482 1.00 90.50 94 LYS A O 1
ATOM 708 N N . ALA A 1 95 ? -4.972 -6.754 15.513 1.00 92.25 95 ALA A N 1
ATOM 709 C CA . ALA A 1 95 ? -4.707 -6.564 16.944 1.00 92.25 95 ALA A CA 1
ATOM 710 C C . ALA A 1 95 ? -4.229 -5.139 17.286 1.00 92.25 95 ALA A C 1
ATOM 712 O O . ALA A 1 95 ? -4.610 -4.596 18.316 1.00 92.25 95 ALA A O 1
ATOM 713 N N . GLU A 1 96 ? -3.421 -4.538 16.409 1.00 91.69 96 GLU A N 1
ATOM 714 C CA . GLU A 1 96 ? -2.774 -3.231 16.628 1.00 91.69 96 GLU A CA 1
ATOM 715 C C . GLU A 1 96 ? -3.230 -2.166 15.614 1.00 91.69 96 GLU A C 1
ATOM 717 O O . GLU A 1 96 ? -2.727 -1.045 15.619 1.00 91.69 96 GLU A O 1
ATOM 722 N N . TRP A 1 97 ? -4.144 -2.530 14.703 1.00 92.25 97 TRP A N 1
ATOM 723 C CA . TRP A 1 97 ? -4.559 -1.729 13.543 1.00 92.25 97 TRP A CA 1
ATOM 724 C C . TRP A 1 97 ? -3.371 -1.155 12.748 1.00 92.25 97 TRP A C 1
ATOM 726 O O . TRP A 1 97 ? -3.409 -0.038 12.225 1.00 92.25 97 TRP A O 1
ATOM 736 N N . ALA A 1 98 ? -2.304 -1.953 12.650 1.00 94.31 98 ALA A N 1
ATOM 737 C CA . ALA A 1 98 ? -1.117 -1.647 11.868 1.00 94.31 98 ALA A CA 1
ATOM 738 C C . ALA A 1 98 ? -1.372 -1.975 10.392 1.00 94.31 98 ALA A C 1
ATOM 740 O O . ALA A 1 98 ? -1.682 -3.118 10.039 1.00 94.31 98 ALA A O 1
ATOM 741 N N . TYR A 1 99 ? -1.237 -0.965 9.538 1.00 95.12 99 TYR A N 1
ATOM 742 C CA . TYR A 1 99 ? -1.392 -1.045 8.092 1.00 95.12 99 TYR A CA 1
ATOM 743 C C . TYR A 1 99 ? -0.026 -1.031 7.408 1.00 95.12 99 TYR A C 1
ATOM 745 O O . TYR A 1 99 ? 0.814 -0.170 7.679 1.00 95.12 99 TYR A O 1
ATOM 753 N N . GLU A 1 100 ? 0.155 -1.938 6.453 1.00 95.69 100 GLU A N 1
ATOM 754 C CA . GLU A 1 100 ? 1.247 -1.907 5.488 1.00 95.69 100 GLU A CA 1
ATOM 755 C C . GLU A 1 100 ? 0.670 -1.938 4.070 1.00 95.69 100 GLU A C 1
ATOM 757 O O . GLU A 1 100 ? 0.016 -2.899 3.662 1.00 95.69 100 GLU A O 1
ATOM 762 N N . VAL A 1 101 ? 0.895 -0.863 3.315 1.00 95.44 101 VAL A N 1
ATOM 763 C CA . VAL A 1 101 ? 0.449 -0.723 1.923 1.00 95.44 101 VAL A CA 1
ATOM 764 C C . VAL A 1 101 ? 1.681 -0.612 1.043 1.00 95.44 101 VAL A C 1
ATOM 766 O O . VAL A 1 101 ? 2.504 0.280 1.234 1.00 95.44 101 VAL A O 1
ATOM 769 N N . SER A 1 102 ? 1.815 -1.508 0.073 1.00 95.25 102 SER A N 1
ATOM 770 C CA . SER A 1 102 ? 2.919 -1.505 -0.884 1.00 95.25 102 SER A CA 1
ATOM 771 C C . SER A 1 102 ? 2.394 -1.380 -2.307 1.00 95.25 102 SER A C 1
ATOM 773 O O . SER A 1 102 ? 1.520 -2.139 -2.723 1.00 95.25 102 SER A O 1
ATOM 775 N N . HIS A 1 103 ? 2.932 -0.418 -3.051 1.00 95.44 103 HIS A N 1
ATOM 776 C CA . HIS A 1 103 ? 2.655 -0.220 -4.472 1.00 95.44 103 HIS A CA 1
ATOM 777 C C . HIS A 1 103 ? 3.911 -0.592 -5.256 1.00 95.44 103 HIS A C 1
ATOM 779 O O . HIS A 1 103 ? 4.985 -0.054 -4.978 1.00 95.44 103 HIS A O 1
ATOM 785 N N . VAL A 1 104 ? 3.787 -1.534 -6.186 1.00 95.12 104 VAL A N 1
ATOM 786 C CA . VAL A 1 104 ? 4.889 -2.056 -6.999 1.00 95.12 104 VAL A CA 1
ATOM 787 C C . VAL A 1 104 ? 4.811 -1.453 -8.392 1.00 95.12 104 VAL A C 1
ATOM 789 O O . VAL A 1 104 ? 3.761 -1.513 -9.037 1.00 95.12 104 VAL A O 1
ATOM 792 N N . PHE A 1 105 ? 5.941 -0.912 -8.829 1.00 94.00 105 PHE A N 1
ATOM 793 C CA . PHE A 1 105 ? 6.172 -0.375 -10.160 1.00 94.00 105 PHE A CA 1
ATOM 794 C C . PHE A 1 105 ? 7.311 -1.150 -10.837 1.00 94.00 105 PHE A C 1
ATOM 796 O O . PHE A 1 105 ? 8.200 -1.655 -10.145 1.00 94.00 105 PHE A O 1
ATOM 803 N N . ASP A 1 106 ? 7.245 -1.249 -12.158 1.00 89.00 106 ASP A N 1
ATOM 804 C CA . ASP A 1 106 ? 8.286 -1.715 -13.085 1.00 89.00 106 ASP A CA 1
ATOM 805 C C . ASP A 1 106 ? 9.193 -0.526 -13.464 1.00 89.00 106 ASP A C 1
ATOM 807 O O . ASP A 1 106 ? 8.633 0.502 -13.917 1.00 89.00 106 ASP A O 1
#

Foldseek 3Di:
DDDDDDDDDDDDDDDDDDDPPVVVVVVVVVPPPDPDPPVPPPPPPPDPPKDKDKDKDADPDDVVLVVVVVVLVVVQVVQVVDAFWDDKDWDADRVGRIIMIITMGD

Radius of gyration: 28.6 Å; chains: 1; bounding box: 62×46×64 Å

Secondary structure (DSSP, 8-state):
-----------PPPP-----GGGTHHHHHTTSPPTT--------------EEEEEEEE-SSHHHHHHHHHHHHHHHHHHTTSTTEEEEEEEEETTTTEEEEEEEE-

Organism: NCBI:txid311494

pLDDT: mean 75.84, std 21.28, range [34.44, 95.69]